Protein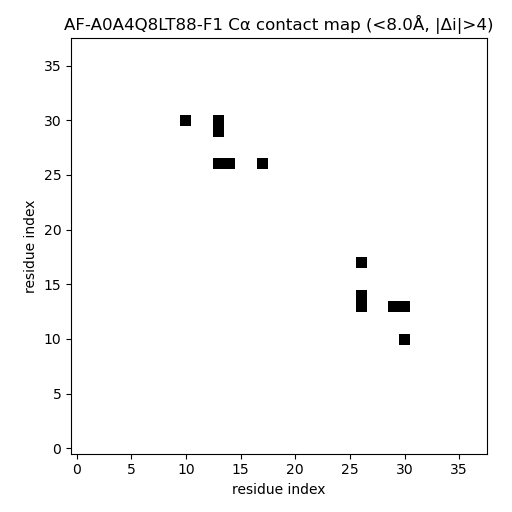 AF-A0A4Q8LT88-F1 (afdb_monomer)

pLDDT: mean 78.44, std 9.39, range [58.09, 90.0]

Structure (mmCIF, N/CA/C/O backbone):
data_AF-A0A4Q8LT88-F1
#
_entry.id   AF-A0A4Q8LT88-F1
#
loop_
_atom_site.group_PDB
_atom_site.id
_atom_site.type_symbol
_atom_site.label_atom_id
_atom_site.label_alt_id
_atom_site.label_comp_id
_atom_site.label_asym_id
_atom_site.label_entity_id
_atom_site.label_seq_id
_atom_site.pdbx_PDB_ins_code
_atom_site.Cartn_x
_atom_site.Cartn_y
_atom_site.Cartn_z
_atom_site.occupancy
_atom_site.B_iso_or_equiv
_atom_site.auth_seq_id
_atom_site.auth_comp_id
_atom_site.auth_asym_id
_atom_site.auth_atom_id
_atom_site.pdbx_PDB_model_num
ATOM 1 N N . THR A 1 1 ? 14.492 -11.008 -14.403 1.00 58.31 1 THR A N 1
ATOM 2 C CA . THR A 1 1 ? 14.137 -11.427 -13.026 1.00 58.31 1 THR A CA 1
ATOM 3 C C . THR A 1 1 ? 13.599 -10.291 -12.157 1.00 58.31 1 THR A C 1
ATOM 5 O O . THR A 1 1 ? 12.831 -10.575 -11.253 1.00 58.31 1 THR A O 1
ATOM 8 N N . SER A 1 2 ? 13.884 -9.015 -12.447 1.00 69.38 2 SER A N 1
ATOM 9 C CA . SER A 1 2 ? 13.588 -7.891 -11.535 1.00 69.38 2 SER A CA 1
ATOM 10 C C . SER A 1 2 ? 12.125 -7.409 -11.463 1.00 69.38 2 SER A C 1
ATOM 12 O O . SER A 1 2 ? 11.726 -6.831 -10.457 1.00 69.38 2 SER A O 1
ATOM 14 N N . ILE A 1 3 ? 11.303 -7.640 -12.495 1.00 77.56 3 ILE A N 1
ATOM 15 C CA . ILE A 1 3 ? 9.915 -7.124 -12.545 1.00 77.56 3 ILE A CA 1
ATOM 16 C C . ILE A 1 3 ? 9.019 -7.835 -11.518 1.00 77.56 3 ILE A C 1
ATOM 18 O O . ILE A 1 3 ? 8.301 -7.192 -10.756 1.00 77.56 3 ILE A O 1
ATOM 22 N N . VAL A 1 4 ? 9.111 -9.166 -11.450 1.00 83.44 4 VAL A N 1
ATOM 23 C CA . VAL A 1 4 ? 8.330 -9.999 -10.516 1.00 83.44 4 VAL A CA 1
ATOM 24 C C . VAL A 1 4 ? 8.702 -9.692 -9.062 1.00 83.44 4 VAL A C 1
ATOM 26 O O . VAL A 1 4 ? 7.846 -9.658 -8.179 1.00 83.44 4 VAL A O 1
ATOM 29 N N . GLU A 1 5 ? 9.977 -9.403 -8.812 1.00 87.44 5 GLU A N 1
ATOM 30 C CA . GLU A 1 5 ? 10.469 -9.028 -7.489 1.00 87.44 5 GLU A CA 1
ATOM 31 C C . GLU A 1 5 ? 9.939 -7.653 -7.045 1.00 87.44 5 GLU A C 1
ATOM 33 O O . GLU A 1 5 ? 9.514 -7.487 -5.8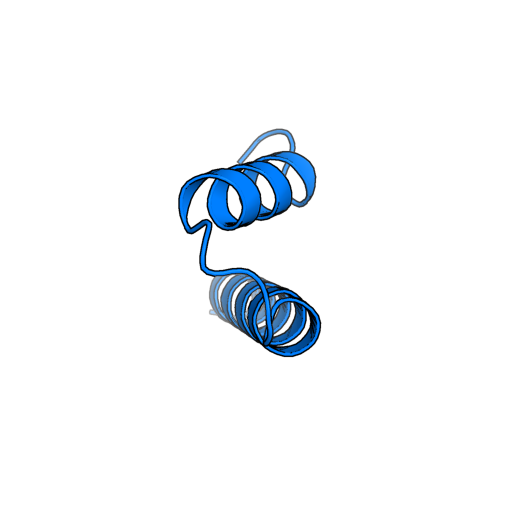99 1.00 87.44 5 GLU A O 1
ATOM 38 N N . GLY A 1 6 ? 9.863 -6.690 -7.972 1.00 86.94 6 GLY A N 1
ATOM 39 C CA . GLY A 1 6 ? 9.241 -5.384 -7.738 1.00 86.94 6 GLY A CA 1
ATOM 40 C C . GLY A 1 6 ? 7.753 -5.489 -7.387 1.00 86.94 6 GLY A C 1
ATOM 41 O O . GLY A 1 6 ? 7.303 -4.875 -6.417 1.00 86.94 6 GLY A O 1
ATOM 42 N N . ILE A 1 7 ? 7.005 -6.333 -8.106 1.00 87.12 7 ILE A N 1
ATOM 43 C CA . ILE A 1 7 ? 5.583 -6.601 -7.829 1.00 87.12 7 ILE A CA 1
ATOM 44 C C . ILE A 1 7 ? 5.410 -7.189 -6.421 1.00 87.12 7 ILE A C 1
ATOM 46 O O . ILE A 1 7 ? 4.595 -6.699 -5.633 1.00 87.12 7 ILE A O 1
ATOM 50 N N . ASN A 1 8 ? 6.229 -8.181 -6.061 1.00 87.88 8 ASN A N 1
ATOM 51 C CA . ASN A 1 8 ? 6.180 -8.813 -4.743 1.00 87.88 8 ASN A CA 1
ATOM 52 C C . ASN A 1 8 ? 6.481 -7.831 -3.603 1.00 87.88 8 ASN A C 1
ATOM 54 O O . ASN A 1 8 ? 5.811 -7.867 -2.566 1.00 87.88 8 ASN A O 1
ATOM 58 N N . ASN A 1 9 ? 7.440 -6.922 -3.787 1.00 90.00 9 ASN A N 1
ATOM 59 C CA . ASN A 1 9 ? 7.752 -5.897 -2.791 1.00 90.00 9 ASN A CA 1
ATOM 60 C C . ASN A 1 9 ? 6.592 -4.911 -2.587 1.00 90.00 9 ASN A C 1
ATOM 62 O O . ASN A 1 9 ? 6.239 -4.616 -1.440 1.00 90.00 9 AS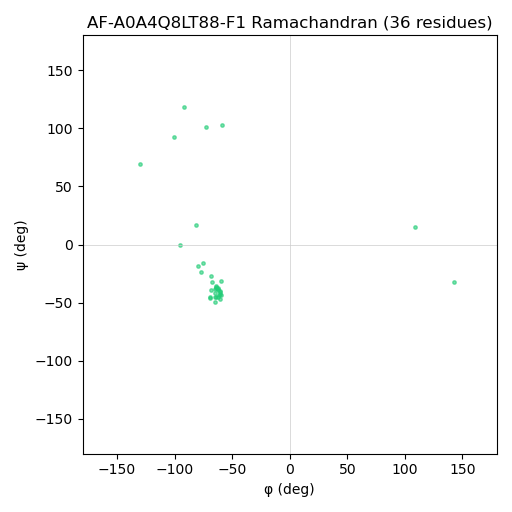N A O 1
ATOM 66 N N . THR A 1 10 ? 5.936 -4.473 -3.665 1.00 87.94 10 THR A N 1
ATOM 67 C CA . THR A 1 10 ? 4.758 -3.592 -3.597 1.00 87.94 10 THR A CA 1
ATOM 68 C C . THR A 1 10 ? 3.592 -4.259 -2.866 1.00 87.94 10 THR A C 1
ATOM 70 O O . THR A 1 10 ? 3.016 -3.664 -1.952 1.00 87.94 10 THR A O 1
ATOM 73 N N . ILE A 1 11 ? 3.299 -5.530 -3.165 1.00 87.38 11 ILE A N 1
ATOM 74 C CA . ILE A 1 11 ? 2.263 -6.304 -2.459 1.00 87.38 11 ILE A CA 1
ATOM 75 C C . ILE A 1 11 ? 2.592 -6.417 -0.961 1.00 87.38 11 ILE A C 1
ATOM 77 O O . ILE A 1 11 ? 1.716 -6.237 -0.110 1.00 87.38 11 ILE A O 1
ATOM 81 N N . LYS A 1 12 ? 3.868 -6.629 -0.607 1.00 88.75 12 LYS A N 1
ATOM 82 C CA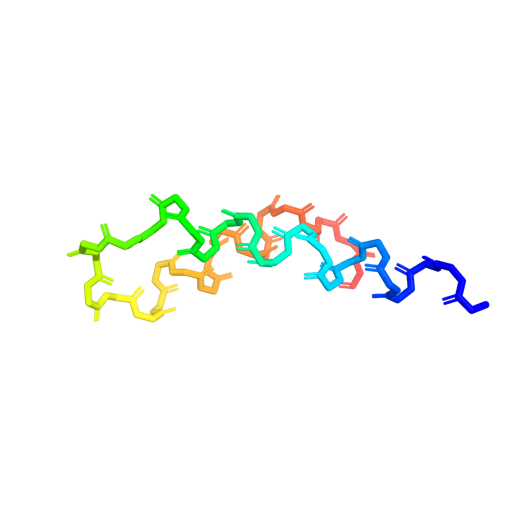 . LYS A 1 12 ? 4.335 -6.673 0.791 1.00 88.75 12 LYS A CA 1
ATOM 83 C C . LYS A 1 12 ? 4.125 -5.344 1.524 1.00 88.75 12 LYS A C 1
ATOM 85 O O . LYS A 1 12 ? 3.802 -5.341 2.712 1.00 88.75 12 LYS A O 1
ATOM 90 N N . VAL A 1 13 ? 4.309 -4.209 0.845 1.00 88.31 13 VAL A N 1
ATOM 91 C CA . VAL A 1 13 ? 4.056 -2.866 1.401 1.00 88.31 13 VAL A CA 1
ATOM 92 C C . VAL A 1 13 ? 2.560 -2.633 1.613 1.00 88.31 13 VAL A C 1
ATOM 94 O O . VAL A 1 13 ? 2.167 -2.175 2.687 1.00 88.31 13 VAL A O 1
ATOM 97 N N . ILE A 1 14 ? 1.722 -2.991 0.636 1.00 84.88 14 ILE A N 1
ATOM 98 C CA . ILE A 1 14 ? 0.259 -2.870 0.746 1.00 84.88 14 ILE A CA 1
ATOM 99 C C . ILE A 1 14 ? -0.250 -3.722 1.914 1.00 84.88 14 ILE A C 1
ATOM 101 O O . ILE A 1 14 ? -1.030 -3.235 2.731 1.00 84.88 14 ILE A O 1
ATOM 105 N N . LYS A 1 15 ? 0.266 -4.950 2.063 1.00 82.19 15 LYS A N 1
ATOM 106 C CA . LYS A 1 15 ? -0.084 -5.854 3.169 1.00 82.19 15 LYS A CA 1
ATOM 107 C C . LYS A 1 15 ? 0.315 -5.274 4.527 1.00 82.19 15 LYS A C 1
ATOM 109 O O . LYS A 1 15 ? -0.458 -5.362 5.472 1.00 82.19 15 LYS A O 1
ATOM 114 N N . ARG A 1 16 ? 1.475 -4.603 4.611 1.00 82.38 16 ARG A N 1
ATOM 115 C CA . ARG A 1 16 ? 1.919 -3.903 5.829 1.00 82.38 16 ARG A CA 1
ATOM 116 C C . ARG A 1 16 ? 1.024 -2.725 6.217 1.00 82.38 16 ARG A C 1
ATOM 118 O O . ARG A 1 16 ? 0.766 -2.521 7.395 1.00 82.38 16 ARG A O 1
ATOM 125 N N . ARG A 1 17 ? 0.531 -1.961 5.241 1.00 78.56 17 ARG A N 1
ATOM 126 C CA . ARG A 1 17 ? -0.397 -0.842 5.495 1.00 78.56 17 ARG A CA 1
ATOM 127 C C . ARG A 1 17 ? -1.823 -1.299 5.811 1.00 78.56 17 ARG A C 1
ATOM 129 O O . ARG A 1 17 ? -2.613 -0.498 6.291 1.00 78.56 17 ARG A O 1
ATOM 136 N N . ALA A 1 18 ? -2.150 -2.555 5.518 1.00 74.56 18 ALA A N 1
ATOM 137 C CA . ALA A 1 18 ? -3.467 -3.137 5.743 1.00 74.56 18 ALA A CA 1
ATOM 138 C C . ALA A 1 18 ? -3.592 -3.909 7.072 1.00 74.56 18 ALA A C 1
ATOM 140 O O . ALA A 1 18 ? -4.677 -4.420 7.344 1.00 74.56 18 ALA A O 1
ATOM 141 N N . TYR A 1 19 ? -2.536 -4.007 7.901 1.00 58.69 19 TYR A N 1
ATOM 142 C CA . TYR A 1 19 ? -2.623 -4.661 9.217 1.00 58.69 19 TYR A CA 1
ATOM 143 C C . TYR A 1 19 ? -3.686 -3.966 10.081 1.00 58.69 19 TYR A C 1
ATOM 145 O O . TYR A 1 19 ? -3.469 -2.874 10.596 1.00 58.69 19 TYR A O 1
ATOM 153 N N . GLY A 1 20 ? -4.853 -4.603 10.185 1.00 65.94 20 GLY A N 1
ATOM 154 C CA . GLY A 1 20 ? -6.040 -4.091 10.874 1.00 65.94 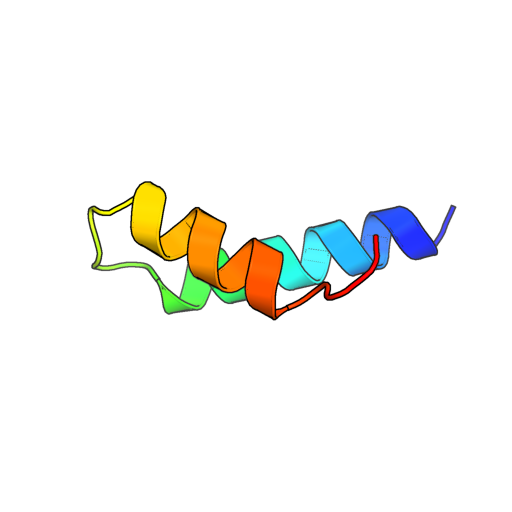20 GLY A CA 1
ATOM 155 C C . GLY A 1 20 ? -7.344 -4.452 10.159 1.00 65.94 20 GLY A C 1
ATOM 156 O O . GLY A 1 20 ? -8.342 -4.723 10.818 1.00 65.94 20 GLY A O 1
ATOM 157 N N . TYR A 1 21 ? -7.325 -4.551 8.826 1.00 58.09 21 TYR A N 1
ATOM 158 C CA . TYR A 1 21 ? -8.495 -4.941 8.039 1.00 58.09 21 TYR A CA 1
ATOM 159 C C . TYR A 1 21 ? -8.502 -6.451 7.817 1.00 58.09 21 TYR A C 1
ATOM 161 O O . TYR A 1 21 ? -7.598 -7.015 7.201 1.00 58.09 21 TYR A O 1
ATOM 169 N N . ARG A 1 22 ? -9.544 -7.115 8.320 1.00 63.62 22 ARG A N 1
ATOM 170 C CA . ARG A 1 22 ? -9.802 -8.546 8.108 1.00 63.62 22 ARG A CA 1
ATOM 171 C C . ARG A 1 22 ? -10.483 -8.812 6.752 1.00 63.62 22 ARG A C 1
ATOM 173 O O . ARG A 1 22 ? -11.022 -9.890 6.553 1.00 63.62 22 ARG A O 1
ATOM 180 N N . ASP A 1 23 ? -10.433 -7.848 5.831 1.00 71.44 23 ASP A N 1
ATOM 181 C CA . ASP A 1 23 ? -11.026 -7.927 4.495 1.00 71.44 23 ASP A CA 1
ATOM 182 C C . ASP A 1 23 ? -9.967 -8.246 3.446 1.00 71.44 23 ASP A C 1
ATOM 184 O O . ASP A 1 23 ? -9.308 -7.369 2.876 1.00 71.44 23 ASP A O 1
ATOM 188 N N . GLN A 1 24 ? -9.813 -9.540 3.168 1.00 73.62 24 GLN A N 1
ATOM 189 C CA . GLN A 1 24 ? -9.001 -10.003 2.044 1.00 73.62 24 GLN A CA 1
ATOM 190 C C . GLN A 1 24 ? -9.534 -9.456 0.712 1.00 73.62 24 GLN A C 1
ATOM 192 O O . GLN A 1 24 ? -8.751 -9.149 -0.182 1.00 73.62 24 GLN A O 1
ATOM 197 N N . GLU A 1 25 ? -10.846 -9.251 0.600 1.00 79.00 25 GLU A N 1
ATOM 198 C CA . GLU A 1 25 ? -11.500 -8.741 -0.605 1.00 79.00 25 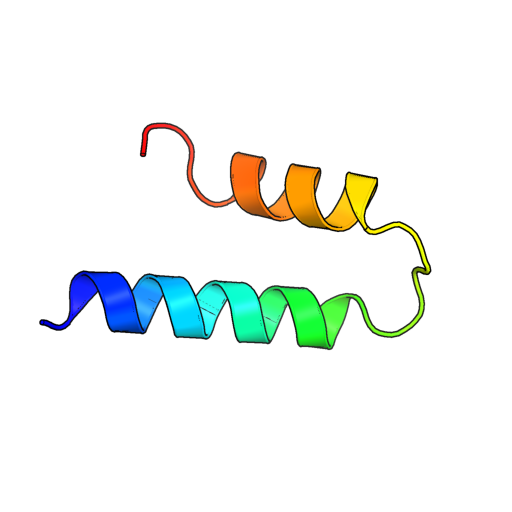GLU A CA 1
ATOM 199 C C . GLU A 1 25 ? -11.075 -7.300 -0.934 1.00 79.00 25 GLU A C 1
ATOM 201 O O . GLU A 1 25 ? -10.659 -6.998 -2.056 1.00 79.00 25 GLU A O 1
ATOM 206 N N . TYR A 1 26 ? -11.035 -6.427 0.077 1.00 77.12 26 TYR A N 1
ATOM 207 C CA . TYR A 1 26 ? -10.536 -5.058 -0.074 1.00 77.12 26 TYR A CA 1
ATOM 208 C C . TYR A 1 26 ? -9.024 -5.014 -0.355 1.00 77.12 26 TYR A C 1
ATOM 210 O O . TYR A 1 26 ? -8.532 -4.152 -1.090 1.00 77.12 26 TYR A O 1
ATOM 218 N N . PHE A 1 27 ? -8.269 -5.975 0.185 1.00 79.00 27 PHE A N 1
ATOM 219 C CA . PHE A 1 27 ? -6.850 -6.130 -0.124 1.00 79.00 27 PHE A CA 1
ATOM 220 C C . PHE A 1 27 ? -6.623 -6.475 -1.604 1.00 79.00 27 PHE A C 1
ATOM 222 O O . PHE A 1 27 ? -5.789 -5.837 -2.252 1.00 79.00 27 PHE A O 1
ATOM 229 N N . PHE A 1 28 ? -7.400 -7.405 -2.170 1.00 77.94 28 PHE A N 1
ATOM 230 C CA . PHE A 1 28 ? -7.344 -7.713 -3.603 1.00 77.94 28 PHE A CA 1
ATOM 231 C C . PHE A 1 28 ? -7.773 -6.525 -4.467 1.00 77.94 28 PHE A C 1
ATOM 233 O O . PHE A 1 28 ? -7.132 -6.262 -5.485 1.00 77.94 28 PHE A O 1
ATOM 240 N N . LEU A 1 29 ? -8.779 -5.751 -4.043 1.00 84.81 29 LEU A N 1
ATOM 241 C CA . LEU A 1 29 ? -9.177 -4.524 -4.735 1.00 84.81 29 LEU A CA 1
ATOM 242 C C . LEU A 1 29 ? -8.025 -3.507 -4.808 1.00 84.81 29 LEU A C 1
ATOM 244 O O . LEU A 1 29 ? -7.752 -2.960 -5.878 1.00 84.81 29 LEU A O 1
ATOM 248 N N . LYS A 1 30 ? -7.283 -3.307 -3.709 1.00 82.69 30 LYS A N 1
ATOM 249 C CA . LYS A 1 30 ? -6.082 -2.455 -3.713 1.00 82.69 30 LYS A CA 1
ATOM 250 C C . LYS A 1 30 ? -4.970 -2.984 -4.612 1.00 82.69 30 LYS A C 1
ATOM 252 O O . LYS A 1 30 ? -4.287 -2.177 -5.232 1.00 82.69 30 LYS A O 1
ATOM 257 N N . ILE A 1 31 ? -4.779 -4.303 -4.690 1.00 83.88 31 ILE A N 1
ATOM 258 C CA . ILE A 1 31 ? -3.799 -4.896 -5.611 1.00 83.88 31 ILE A CA 1
ATOM 259 C C . ILE A 1 31 ? -4.215 -4.629 -7.060 1.00 83.88 31 ILE A C 1
ATOM 261 O O . ILE A 1 31 ? -3.407 -4.116 -7.827 1.00 83.88 31 ILE A O 1
ATOM 265 N N . ARG A 1 32 ? -5.475 -4.896 -7.429 1.00 84.50 32 ARG A N 1
ATOM 266 C CA . ARG A 1 32 ? -5.975 -4.645 -8.793 1.00 84.50 32 ARG A CA 1
ATOM 267 C C . ARG A 1 32 ? -5.878 -3.170 -9.178 1.00 84.50 32 ARG A C 1
ATOM 269 O O . ARG A 1 32 ? -5.478 -2.856 -10.291 1.00 84.50 32 ARG A O 1
ATOM 276 N N . SER A 1 33 ? -6.173 -2.265 -8.246 1.00 85.44 33 SER A N 1
ATOM 277 C CA . SER A 1 33 ? -6.015 -0.825 -8.469 1.00 85.44 33 SER A CA 1
ATOM 278 C C . SER A 1 33 ? -4.550 -0.383 -8.582 1.00 85.44 33 SER A C 1
ATOM 280 O O . SER A 1 33 ? -4.288 0.639 -9.209 1.00 85.44 33 SER A O 1
ATOM 282 N N . ALA A 1 34 ? -3.605 -1.103 -7.968 1.00 83.69 34 ALA A N 1
ATOM 283 C CA . ALA A 1 34 ? -2.176 -0.792 -8.037 1.00 83.69 34 ALA A CA 1
ATOM 284 C C . ALA A 1 34 ? -1.518 -1.266 -9.346 1.00 83.69 34 ALA A C 1
ATOM 286 O O . ALA A 1 34 ? -0.448 -0.773 -9.694 1.00 83.69 34 ALA A O 1
ATOM 287 N N . PHE A 1 35 ? -2.156 -2.192 -10.068 1.00 83.44 35 PHE A N 1
ATOM 288 C CA . PHE A 1 35 ? -1.666 -2.746 -11.332 1.00 83.44 35 PHE A CA 1
ATOM 289 C C . PHE A 1 35 ? -2.758 -2.711 -12.425 1.00 83.44 35 PHE A C 1
ATOM 291 O O . PHE A 1 35 ? -3.268 -3.761 -12.817 1.00 83.44 35 PHE A O 1
ATOM 298 N N . PRO A 1 36 ? -3.155 -1.527 -12.930 1.00 74.81 36 PRO A N 1
ATOM 299 C CA . PRO A 1 36 ? -4.114 -1.426 -14.026 1.00 74.81 36 PRO A CA 1
ATOM 300 C C . PRO A 1 36 ? -3.456 -1.854 -15.349 1.00 74.81 36 PRO A C 1
ATOM 302 O O . PRO A 1 36 ? -2.709 -1.084 -15.947 1.00 74.81 36 PRO A O 1
ATOM 305 N N . GLY A 1 37 ? -3.726 -3.080 -15.806 1.00 70.50 37 GLY A N 1
ATOM 306 C CA . GLY A 1 37 ? -3.283 -3.568 -17.123 1.00 70.50 37 GLY A CA 1
A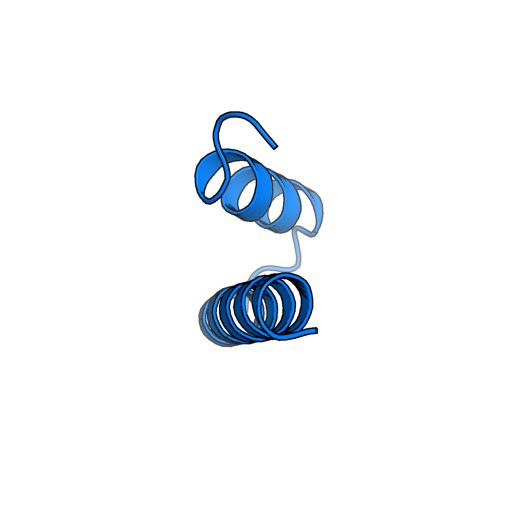TOM 307 C C . GLY A 1 37 ? -2.165 -4.618 -17.125 1.00 70.50 37 GLY A C 1
ATOM 308 O O . GLY A 1 37 ? -1.577 -4.846 -18.179 1.00 70.50 37 GLY A O 1
ATOM 309 N N . ILE A 1 38 ? -1.878 -5.248 -15.978 1.00 59.31 38 ILE A N 1
ATOM 310 C CA . ILE A 1 38 ? -1.241 -6.579 -15.920 1.00 59.31 38 ILE A CA 1
ATOM 311 C C . ILE A 1 38 ? -2.324 -7.657 -15.937 1.00 59.31 38 ILE A C 1
ATOM 313 O O . ILE A 1 38 ? -3.376 -7.431 -15.293 1.00 59.31 38 ILE A O 1
#

Mean predicted aligned error: 5.89 Å

InterPro domains:
  IPR002560 Transposase IS204/IS1001/IS1096/IS1165, DDE domain [PF01610] (2-31)

Radius of gyration: 1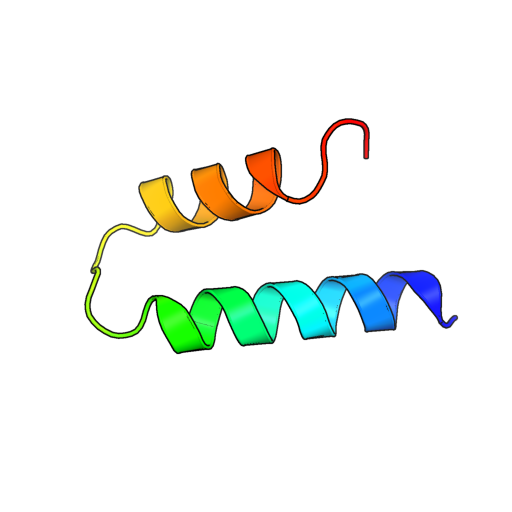0.59 Å; Cα contacts (8 Å, |Δi|>4): 6; chains: 1; bounding box: 26×11×28 Å

Organism: NCBI:txid2480810

Foldseek 3Di:
DVPVVVLVVVLVVLVVVCVPDPDPPVSVVVSCVVDPPD

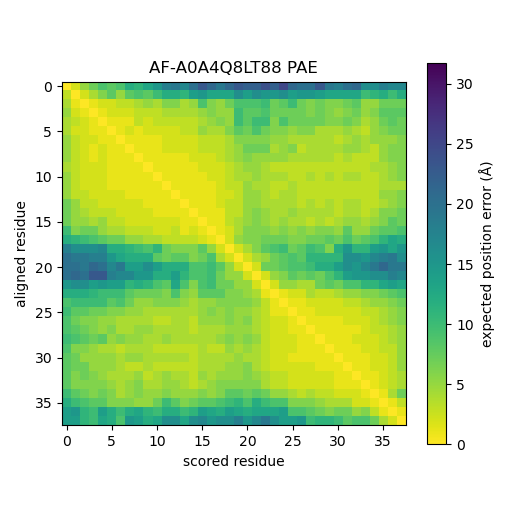Secondary structure (DSSP, 8-state):
-HHHHHHHHHHHHHHHHTTT---HHHHHHHHHHHSTT-

Solvent-accessible surface area (backbone atoms only — not comparable to full-atom values): 2415 Å² total; per-residue (Å²): 122,66,68,66,53,53,51,52,52,52,52,53,51,54,55,63,75,40,75,85,62,92,48,66,67,61,50,51,50,54,52,51,69,72,45,83,86,117

Sequence (38 aa):
TSIVEGINNTIKVIKRRAYGYRDQEYFFLKIRSAFPGI